Protein AF-A0A2V7PYE8-F1 (afdb_monomer)

Sequence (70 aa):
RVKKTPEAELNKTVKFFVAPKQMGDL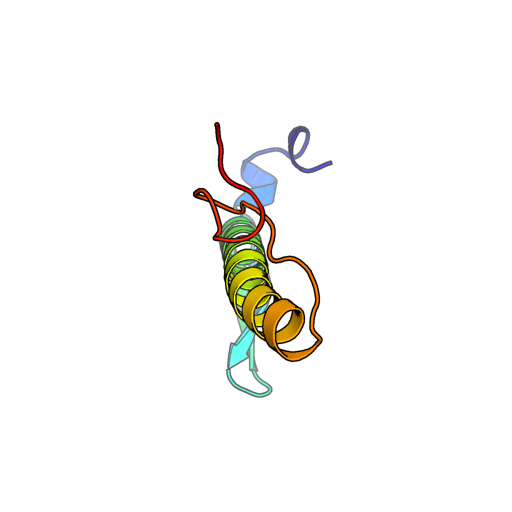RKMDVLWYMLMDSVHHRGQFSVYLRMADGKVPSIYGPSADEPWM

Mean predicted aligned error: 3.57 Å

Secondary structure (DSSP, 8-state):
-GGGS-HHHHSSEEEEEEETTEEEEEEHHHHHHHHHHHHHHHHHHHHHHHHHTTPPPP-SSS--SSS---

pLDDT: mean 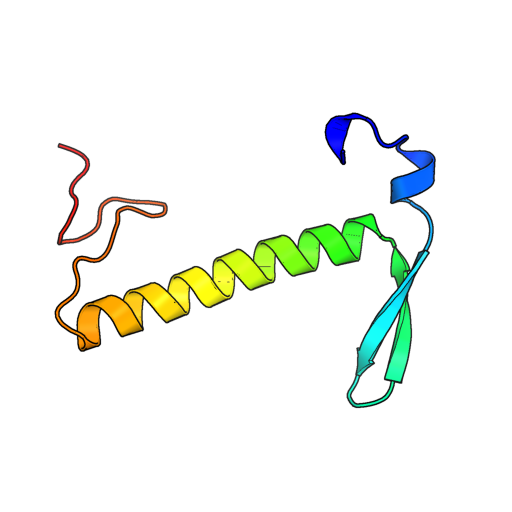95.69, std 3.69, range [78.38, 98.5]

Structure (mmCIF, N/CA/C/O backbone):
data_AF-A0A2V7PYE8-F1
#
_entry.id   AF-A0A2V7PYE8-F1
#
loop_
_atom_site.group_PDB
_atom_site.id
_atom_site.type_symbol
_atom_site.label_atom_id
_atom_site.label_alt_id
_atom_site.label_comp_id
_atom_site.label_asym_id
_atom_site.label_entity_id
_atom_site.label_seq_id
_atom_site.pdbx_PDB_ins_code
_atom_site.Cartn_x
_atom_site.Cartn_y
_atom_site.Cartn_z
_atom_site.occupancy
_atom_site.B_iso_or_equiv
_atom_site.auth_seq_id
_atom_site.auth_comp_id
_atom_site.auth_asym_id
_atom_site.auth_atom_id
_atom_site.pdbx_PDB_model_num
ATOM 1 N N . ARG A 1 1 ? -6.300 13.206 11.635 1.00 79.25 1 ARG A N 1
ATOM 2 C CA . ARG A 1 1 ? -7.198 12.552 12.619 1.00 79.25 1 ARG A CA 1
ATOM 3 C C . ARG A 1 1 ? -6.461 11.436 13.368 1.00 79.25 1 ARG A C 1
ATOM 5 O O . ARG A 1 1 ? -6.308 11.604 14.562 1.00 79.25 1 ARG A O 1
ATOM 12 N N . VAL A 1 2 ? -5.865 10.442 12.689 1.00 85.69 2 VAL A N 1
ATOM 13 C CA . VAL A 1 2 ? -5.079 9.342 13.312 1.00 85.69 2 VAL A CA 1
ATOM 14 C C . VAL A 1 2 ? -3.979 9.811 14.281 1.00 85.69 2 VAL A C 1
ATOM 16 O O . VAL A 1 2 ? -3.934 9.344 15.407 1.00 85.69 2 VAL A O 1
ATOM 19 N N . LYS A 1 3 ? -3.155 10.806 13.908 1.00 89.50 3 LYS A N 1
ATOM 20 C CA . LYS A 1 3 ? -2.096 11.363 14.787 1.00 89.50 3 LYS A CA 1
ATOM 21 C C . LYS A 1 3 ? -2.588 11.913 16.139 1.00 89.50 3 LYS A C 1
ATOM 23 O O . LYS A 1 3 ? -1.783 12.096 17.037 1.00 89.50 3 LYS A O 1
ATOM 28 N N . LYS A 1 4 ? -3.879 12.248 16.258 1.00 94.94 4 LYS A N 1
ATOM 29 C CA . LYS A 1 4 ? -4.489 12.793 17.484 1.00 94.94 4 LYS A CA 1
ATOM 30 C C . LYS A 1 4 ? -5.291 11.735 18.256 1.00 94.94 4 LYS A C 1
ATOM 32 O O . LYS A 1 4 ? -5.889 12.061 19.273 1.00 94.94 4 LYS A O 1
ATOM 37 N N . THR A 1 5 ? -5.373 10.506 17.747 1.00 93.50 5 THR A N 1
ATOM 38 C CA . THR A 1 5 ? -6.141 9.424 18.366 1.00 93.50 5 THR A CA 1
ATOM 39 C C . THR A 1 5 ? -5.321 8.805 19.503 1.00 93.50 5 THR A C 1
ATOM 41 O O . THR A 1 5 ? -4.190 8.398 19.247 1.00 93.50 5 THR A O 1
ATOM 44 N N . PRO A 1 6 ? -5.856 8.712 20.737 1.00 96.19 6 PRO A N 1
ATOM 45 C CA . PRO A 1 6 ? -5.163 8.049 21.840 1.00 96.19 6 PRO A CA 1
ATOM 46 C C . PRO A 1 6 ? -4.851 6.584 21.519 1.00 96.19 6 PRO A C 1
ATOM 48 O O . PRO A 1 6 ? -5.663 5.897 20.902 1.00 96.19 6 PRO A O 1
ATOM 51 N N . GLU A 1 7 ? -3.720 6.069 21.994 1.00 94.38 7 GLU A N 1
ATOM 52 C CA . GLU A 1 7 ? -3.312 4.680 21.740 1.00 94.38 7 GLU A CA 1
ATOM 53 C C . GLU A 1 7 ? -4.333 3.655 22.262 1.00 94.38 7 GLU A C 1
ATOM 55 O O . GLU A 1 7 ? -4.645 2.673 21.586 1.00 94.38 7 GLU A O 1
ATOM 60 N N . ALA A 1 8 ? -4.950 3.931 23.415 1.00 96.69 8 ALA A N 1
ATOM 61 C CA . ALA A 1 8 ? -6.035 3.114 23.952 1.00 96.69 8 ALA A CA 1
ATOM 62 C C . ALA A 1 8 ? -7.213 2.976 22.969 1.00 96.69 8 ALA A C 1
ATOM 64 O O . ALA A 1 8 ? -7.820 1.912 22.882 1.00 96.69 8 ALA A O 1
ATOM 65 N N . GLU A 1 9 ? -7.515 4.015 22.180 1.00 95.88 9 GLU A N 1
ATOM 66 C CA . GLU A 1 9 ? -8.566 3.944 21.161 1.00 95.88 9 GLU A CA 1
ATOM 67 C C . GLU A 1 9 ? -8.179 3.065 19.976 1.00 95.88 9 GLU A C 1
ATOM 69 O O . GLU A 1 9 ? -9.069 2.427 19.412 1.00 95.88 9 GLU A O 1
ATOM 74 N N . LEU A 1 10 ? -6.894 3.022 19.606 1.00 94.69 10 LEU A N 1
ATOM 75 C CA . LEU A 1 10 ? -6.365 2.198 18.510 1.00 94.69 10 LEU A CA 1
ATOM 76 C C . LEU A 1 10 ? -6.296 0.708 18.879 1.00 94.69 10 LEU A C 1
ATOM 78 O O . LEU A 1 10 ? -6.414 -0.146 17.999 1.00 94.69 10 LEU A O 1
ATOM 82 N N . ASN A 1 11 ? -6.160 0.400 20.171 1.00 96.69 11 ASN A N 1
ATOM 83 C CA . ASN A 1 11 ? -6.157 -0.968 20.694 1.00 96.69 11 ASN A CA 1
ATOM 84 C C . ASN A 1 11 ? -7.564 -1.556 20.911 1.00 96.69 11 ASN A C 1
ATOM 86 O O . ASN A 1 11 ? -7.689 -2.760 21.132 1.00 96.69 11 ASN A O 1
ATOM 90 N N . LYS A 1 12 ? -8.632 -0.750 20.818 1.00 98.12 12 LYS A N 1
ATOM 91 C CA . LYS A 1 12 ? -10.013 -1.266 20.821 1.00 98.12 12 LYS A CA 1
ATOM 92 C C . LYS A 1 12 ? -10.302 -2.087 19.566 1.00 98.12 12 LYS A C 1
ATOM 94 O O . LYS A 1 12 ? -9.683 -1.888 18.519 1.00 98.12 12 LYS A O 1
ATOM 99 N N . THR A 1 13 ? -11.295 -2.964 19.659 1.00 98.25 13 THR A N 1
ATOM 100 C CA . THR A 1 13 ? -11.752 -3.774 18.531 1.00 98.25 13 THR A CA 1
ATOM 101 C C . THR A 1 13 ? -12.782 -3.050 17.661 1.00 98.25 13 THR A C 1
ATOM 103 O O . THR A 1 13 ? -13.431 -2.084 18.074 1.00 98.25 13 THR A O 1
ATOM 106 N N . VAL A 1 14 ? -12.900 -3.513 16.421 1.00 97.62 14 VAL A N 1
ATOM 107 C CA . VAL A 1 14 ? -13.930 -3.161 15.446 1.00 97.62 14 VAL A CA 1
ATOM 108 C C . VAL A 1 14 ? -14.367 -4.435 14.723 1.00 97.62 14 VAL A C 1
ATOM 110 O O . VAL A 1 14 ? -13.561 -5.341 14.510 1.00 97.62 14 VAL A O 1
ATOM 113 N N . LYS A 1 15 ? -15.645 -4.509 14.341 1.00 98.06 15 LYS A N 1
ATOM 114 C CA . LYS A 1 15 ? -16.154 -5.601 13.510 1.00 98.06 15 LYS A CA 1
ATOM 115 C C . LYS A 1 15 ? -15.597 -5.459 12.093 1.00 98.06 15 LYS A C 1
ATOM 117 O O . LYS A 1 15 ? -15.823 -4.436 11.449 1.00 98.06 15 LYS A O 1
ATOM 122 N N . PHE A 1 16 ? -14.915 -6.485 11.602 1.00 97.44 16 PHE A N 1
ATOM 123 C CA . PHE A 1 16 ? -14.382 -6.536 10.240 1.00 97.44 16 PHE A CA 1
ATOM 124 C C . PHE A 1 16 ? -14.534 -7.942 9.646 1.00 97.44 16 PHE A C 1
ATOM 126 O O . PHE A 1 16 ? -14.721 -8.910 10.385 1.00 97.44 16 PHE A O 1
ATOM 133 N N . PHE A 1 17 ? -14.490 -8.063 8.318 1.00 95.75 17 PHE A N 1
ATOM 134 C CA . PHE A 1 17 ? -14.612 -9.357 7.648 1.00 95.75 17 PHE A CA 1
ATOM 135 C C . PHE A 1 17 ? -13.388 -10.233 7.936 1.00 95.75 17 PHE A C 1
ATOM 137 O O . PHE A 1 17 ? -12.258 -9.816 7.696 1.00 95.75 17 PHE A O 1
ATOM 144 N N . VAL A 1 18 ? -13.624 -11.450 8.426 1.00 95.12 18 VAL A N 1
ATOM 145 C CA . VAL A 1 18 ? -12.573 -12.461 8.678 1.00 95.12 18 VAL A CA 1
ATOM 146 C C . VAL A 1 18 ? -12.697 -13.675 7.757 1.00 95.12 18 VAL A C 1
ATOM 148 O O . VAL A 1 18 ? -11.746 -14.432 7.601 1.00 95.12 18 VAL A O 1
ATOM 151 N N . ALA A 1 19 ? -13.866 -13.853 7.138 1.00 94.94 19 ALA A N 1
ATOM 152 C CA . ALA A 1 19 ? -14.145 -14.860 6.121 1.00 94.94 19 ALA A CA 1
ATOM 153 C C . ALA A 1 19 ? -15.356 -14.410 5.273 1.00 94.94 19 ALA A C 1
ATOM 155 O O . ALA A 1 19 ? -16.038 -13.441 5.642 1.00 94.94 19 ALA A O 1
ATOM 156 N N . PRO A 1 20 ? -15.665 -15.082 4.147 1.00 96.31 20 PRO A N 1
ATOM 157 C CA . PRO A 1 20 ? -16.842 -14.763 3.345 1.00 96.31 20 PRO A CA 1
ATOM 158 C C . PRO A 1 20 ? -18.116 -14.739 4.197 1.00 96.31 20 PRO A C 1
ATOM 160 O O . PRO A 1 20 ? -18.468 -15.727 4.834 1.00 96.31 20 PRO A O 1
ATOM 163 N N . LYS A 1 21 ? -18.810 -13.594 4.201 1.00 94.50 21 LYS A N 1
ATOM 164 C CA . LYS A 1 21 ? -20.038 -13.348 4.984 1.00 94.50 21 LYS A CA 1
ATOM 165 C C . LYS A 1 21 ? -19.885 -13.495 6.511 1.00 94.50 21 LYS A C 1
ATOM 167 O O . LYS A 1 21 ? -20.895 -13.585 7.204 1.00 94.50 21 LYS A O 1
ATOM 172 N N . GLN A 1 22 ? -18.664 -13.470 7.051 1.00 97.38 22 GLN A N 1
ATOM 173 C CA . GLN A 1 22 ? -18.408 -13.590 8.489 1.00 97.38 22 GLN A CA 1
ATOM 174 C C . GLN A 1 22 ? -17.654 -12.372 9.029 1.00 97.38 22 GLN A C 1
ATOM 176 O O . GLN A 1 22 ? -16.562 -12.041 8.564 1.00 97.38 22 GLN A O 1
ATOM 181 N N . MET A 1 23 ? -18.224 -11.744 10.061 1.00 97.62 23 MET A N 1
ATOM 182 C CA . MET A 1 23 ? -17.610 -10.635 10.795 1.00 97.62 23 MET A CA 1
ATOM 183 C C . MET A 1 23 ? -16.949 -11.143 12.080 1.00 97.62 23 MET A C 1
ATOM 185 O O . MET A 1 23 ? -17.547 -11.926 12.817 1.00 97.62 23 MET A O 1
ATOM 189 N N . GLY A 1 24 ? -15.744 -10.661 12.371 1.00 97.56 24 GLY A N 1
ATOM 190 C CA . GLY A 1 24 ? -15.016 -10.902 13.617 1.00 97.56 24 GLY A CA 1
ATOM 191 C C . GLY A 1 24 ? -14.585 -9.593 14.277 1.00 97.56 24 GLY A C 1
ATOM 192 O O . GLY A 1 24 ? -14.585 -8.542 13.638 1.00 97.56 24 GLY A O 1
ATOM 193 N N . ASP A 1 25 ? -14.242 -9.648 15.563 1.00 98.25 25 ASP A N 1
ATOM 194 C CA . ASP A 1 25 ? -13.628 -8.519 16.267 1.00 98.25 25 ASP A CA 1
ATOM 195 C C . ASP A 1 25 ? -12.122 -8.498 15.992 1.00 98.25 25 ASP A C 1
ATOM 197 O O . ASP A 1 25 ? -11.402 -9.400 16.412 1.00 98.25 25 ASP A O 1
ATOM 201 N N . LEU A 1 26 ? -11.644 -7.457 15.312 1.00 97.38 26 LEU A N 1
ATOM 202 C CA . LEU A 1 26 ? -10.217 -7.212 15.089 1.00 97.38 26 LEU A CA 1
ATOM 203 C C . LEU A 1 26 ? -9.807 -5.908 15.765 1.00 97.38 26 LEU A C 1
ATOM 205 O O . LEU A 1 26 ? -10.598 -4.965 15.825 1.00 97.38 26 LEU A O 1
ATOM 209 N N . ARG A 1 27 ? -8.568 -5.814 16.260 1.00 97.56 27 ARG A N 1
ATOM 210 C CA . ARG A 1 27 ? -8.028 -4.535 16.748 1.00 97.56 27 ARG A CA 1
ATOM 211 C C . ARG A 1 27 ? -8.058 -3.515 15.612 1.00 97.56 27 ARG A C 1
ATOM 213 O O . ARG A 1 27 ? -7.656 -3.818 14.489 1.00 97.56 27 ARG A O 1
ATOM 220 N N . LYS A 1 28 ? -8.468 -2.280 15.906 1.00 96.81 28 LYS A N 1
ATOM 221 C CA . LYS A 1 28 ? -8.496 -1.205 14.900 1.00 96.81 28 LYS A CA 1
ATOM 222 C C . LYS A 1 28 ? -7.125 -0.990 14.262 1.00 96.81 28 LYS A C 1
ATOM 224 O O . LYS A 1 28 ? -7.060 -0.781 13.056 1.00 96.81 28 LYS A O 1
ATOM 229 N N . MET A 1 29 ? -6.045 -1.058 15.044 1.00 96.00 29 MET A N 1
ATOM 230 C CA . MET A 1 29 ? -4.686 -0.901 14.515 1.00 96.00 29 MET A CA 1
ATOM 231 C C . MET A 1 29 ? -4.328 -1.977 13.482 1.00 96.00 29 MET A C 1
ATOM 233 O O . MET A 1 29 ? -3.713 -1.665 12.465 1.00 96.00 29 MET A O 1
ATOM 237 N N . ASP A 1 30 ? -4.768 -3.215 13.698 1.00 97.06 30 ASP A N 1
ATOM 238 C CA . ASP A 1 30 ? -4.473 -4.331 12.797 1.00 97.06 30 ASP A CA 1
ATOM 239 C C . ASP A 1 30 ? -5.267 -4.179 11.490 1.00 97.06 30 ASP A C 1
ATOM 241 O O . ASP A 1 30 ? -4.728 -4.393 10.406 1.00 97.06 30 ASP A O 1
ATOM 245 N N . VAL A 1 31 ? -6.516 -3.699 11.572 1.00 97.06 31 VAL A N 1
ATOM 246 C CA . VAL A 1 31 ? -7.322 -3.345 10.389 1.00 97.06 31 VAL A CA 1
ATOM 247 C C . VAL A 1 31 ? -6.690 -2.186 9.613 1.00 97.06 31 VAL A C 1
ATOM 249 O O . VAL A 1 31 ? -6.613 -2.244 8.390 1.00 97.06 31 VAL A O 1
ATOM 252 N N . LEU A 1 32 ? -6.201 -1.142 10.290 1.00 95.94 32 LEU A N 1
ATOM 253 C CA . LEU A 1 32 ? -5.516 -0.022 9.630 1.00 95.94 32 LEU A CA 1
ATOM 254 C C . LEU A 1 32 ? -4.231 -0.473 8.927 1.00 95.94 32 LEU A C 1
ATOM 256 O O . LEU A 1 32 ? -3.960 -0.034 7.809 1.00 95.94 32 LEU A O 1
ATOM 260 N N . TRP A 1 33 ? -3.459 -1.353 9.565 1.00 96.94 33 TRP A N 1
ATOM 261 C CA . TRP A 1 33 ? -2.266 -1.942 8.967 1.00 96.94 33 TRP A CA 1
ATOM 262 C C . TRP A 1 33 ? -2.607 -2.781 7.734 1.00 96.94 33 TRP A C 1
ATOM 264 O O . TRP A 1 33 ? -1.992 -2.610 6.682 1.00 96.94 33 TRP A O 1
ATOM 274 N N . TYR A 1 34 ? -3.636 -3.623 7.841 1.00 97.19 34 TYR A N 1
ATOM 275 C CA . TYR A 1 34 ? -4.153 -4.403 6.723 1.00 97.19 34 TYR A CA 1
ATOM 276 C C . TYR A 1 34 ? -4.578 -3.504 5.551 1.00 97.19 34 TYR A C 1
ATOM 278 O O . TYR A 1 34 ? -4.107 -3.708 4.439 1.00 97.19 34 TYR A O 1
ATOM 286 N N . MET A 1 35 ? -5.367 -2.452 5.795 1.00 96.81 35 MET A N 1
ATOM 287 C CA . MET A 1 35 ? -5.802 -1.499 4.759 1.00 96.81 35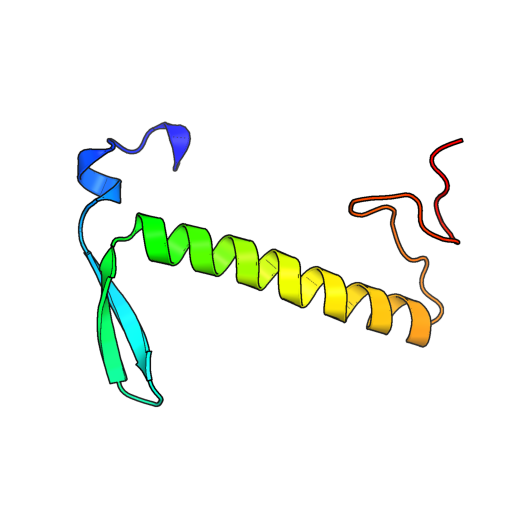 MET A CA 1
ATOM 288 C C . MET A 1 35 ? -4.635 -0.767 4.080 1.00 96.81 35 MET A C 1
ATOM 290 O O . MET A 1 35 ? -4.671 -0.511 2.874 1.00 96.81 35 MET A O 1
ATOM 294 N N . LEU A 1 36 ? -3.587 -0.427 4.838 1.00 97.38 36 LEU A N 1
ATOM 295 C CA . LEU A 1 36 ? -2.377 0.168 4.274 1.00 97.38 36 LEU A CA 1
ATOM 296 C C . LEU A 1 36 ? -1.669 -0.814 3.333 1.00 97.38 36 LEU A C 1
ATOM 298 O O . LEU A 1 36 ? -1.284 -0.428 2.229 1.00 97.38 36 LEU A O 1
ATOM 302 N N . MET A 1 37 ? -1.511 -2.068 3.755 1.00 98.25 37 MET A N 1
ATOM 303 C CA . MET A 1 37 ? -0.847 -3.094 2.947 1.00 98.25 37 MET A CA 1
ATOM 304 C C . MET A 1 37 ? -1.676 -3.514 1.732 1.00 98.25 37 MET A C 1
ATOM 306 O O . MET A 1 37 ? -1.111 -3.726 0.664 1.00 98.25 37 MET A O 1
ATOM 310 N N . ASP A 1 38 ? -2.999 -3.535 1.855 1.00 98.00 38 ASP A N 1
ATOM 311 C CA . ASP A 1 38 ? -3.934 -3.740 0.748 1.00 98.00 38 ASP A CA 1
ATOM 312 C C . ASP A 1 38 ? -3.806 -2.625 -0.304 1.00 98.00 38 ASP A C 1
ATOM 314 O O . ASP A 1 38 ? -3.630 -2.885 -1.495 1.00 98.00 38 ASP A O 1
ATOM 318 N N . SER A 1 39 ? -3.734 -1.366 0.144 1.00 98.25 39 SER A N 1
ATOM 319 C CA . SER A 1 39 ? -3.489 -0.220 -0.744 1.00 98.25 39 SER A CA 1
ATOM 320 C C . SER A 1 39 ? -2.138 -0.321 -1.460 1.00 98.25 39 SER A C 1
ATOM 322 O O . SER A 1 39 ? -2.024 0.004 -2.642 1.00 98.25 39 SER A O 1
ATOM 324 N N . VAL A 1 40 ? -1.097 -0.774 -0.756 1.00 98.12 40 VAL A N 1
ATOM 325 C CA . VAL A 1 40 ? 0.231 -1.034 -1.332 1.00 98.12 40 VAL A CA 1
ATOM 326 C C . VAL A 1 40 ? 0.175 -2.150 -2.378 1.00 98.12 40 VAL A C 1
ATOM 328 O O . VAL A 1 40 ? 0.714 -1.987 -3.475 1.00 98.12 40 VAL A O 1
ATOM 331 N N . HIS A 1 41 ? -0.502 -3.252 -2.061 1.00 98.31 41 HIS A N 1
ATOM 332 C CA . HIS A 1 41 ? -0.682 -4.399 -2.944 1.00 98.31 41 HIS A CA 1
ATOM 333 C C . HIS A 1 41 ? -1.393 -3.999 -4.243 1.00 98.31 41 HIS A C 1
ATOM 335 O O . HIS A 1 41 ? -0.870 -4.222 -5.339 1.00 98.31 41 HIS A O 1
ATOM 341 N N . HIS A 1 42 ? -2.539 -3.328 -4.130 1.00 98.50 42 HIS A N 1
ATOM 342 C CA . HIS A 1 42 ? -3.311 -2.888 -5.289 1.00 98.50 42 HIS A CA 1
ATOM 343 C C . HIS A 1 42 ? -2.626 -1.770 -6.075 1.00 98.50 42 HIS A C 1
ATOM 345 O O . HIS A 1 42 ? -2.758 -1.725 -7.296 1.00 98.50 42 HIS A O 1
ATOM 351 N N . ARG A 1 43 ? -1.814 -0.918 -5.436 1.00 97.94 43 ARG A N 1
ATOM 352 C CA . ARG A 1 43 ? -0.960 0.033 -6.165 1.00 97.94 43 ARG A CA 1
ATOM 353 C C . ARG A 1 43 ? 0.059 -0.681 -7.058 1.00 97.94 43 ARG A C 1
ATOM 355 O O . ARG A 1 43 ? 0.304 -0.223 -8.171 1.00 97.94 43 ARG A O 1
ATOM 362 N N . GLY A 1 44 ? 0.622 -1.799 -6.596 1.00 95.88 44 GLY A N 1
ATOM 363 C CA . GLY A 1 44 ? 1.494 -2.650 -7.411 1.00 95.88 44 GLY A CA 1
ATOM 364 C C . GLY A 1 44 ? 0.759 -3.302 -8.585 1.00 95.88 44 GLY A C 1
ATOM 365 O O . GLY A 1 44 ? 1.285 -3.345 -9.688 1.00 95.88 44 GLY A O 1
ATOM 366 N N . GLN A 1 45 ? -0.483 -3.752 -8.394 1.00 98.12 45 GLN A N 1
ATOM 367 C CA . GLN A 1 45 ? -1.302 -4.250 -9.511 1.00 98.12 45 GLN A CA 1
ATOM 368 C C . GLN A 1 45 ? -1.626 -3.138 -10.517 1.00 98.12 45 GLN A C 1
ATOM 370 O O . GLN A 1 45 ? -1.530 -3.333 -11.728 1.00 98.12 45 GLN A O 1
ATOM 375 N N . PHE A 1 46 ? -1.967 -1.949 -10.019 1.00 97.75 46 PHE A N 1
ATOM 376 C CA . PHE A 1 46 ? -2.317 -0.813 -10.860 1.00 97.75 46 PHE A CA 1
ATOM 377 C C . PHE A 1 46 ? -1.140 -0.332 -11.717 1.00 97.75 46 PHE A C 1
ATOM 379 O O . PHE A 1 46 ? -1.355 0.084 -12.851 1.00 97.75 46 PHE A O 1
ATOM 386 N N . SER A 1 47 ? 0.106 -0.443 -11.241 1.00 96.88 47 SER A N 1
ATOM 387 C CA . SER A 1 47 ? 1.273 -0.099 -12.065 1.00 96.88 47 SER A CA 1
ATOM 388 C C . SER A 1 47 ? 1.428 -1.009 -13.291 1.00 96.88 47 SER A C 1
ATOM 390 O O . SER A 1 47 ? 1.840 -0.537 -14.349 1.00 96.88 47 SER A O 1
ATOM 392 N N . VAL A 1 48 ? 1.023 -2.281 -13.199 1.00 96.69 48 VAL A N 1
ATOM 393 C CA . VAL A 1 48 ? 0.969 -3.192 -14.357 1.00 96.69 48 VAL A CA 1
ATOM 394 C C . VAL A 1 48 ? -0.103 -2.737 -15.347 1.00 96.69 48 VAL A C 1
ATOM 396 O O . VAL A 1 48 ? 0.132 -2.727 -16.554 1.00 96.69 48 VAL A O 1
ATOM 399 N N . TYR A 1 49 ? -1.264 -2.306 -14.848 1.00 98.19 49 TYR A N 1
ATOM 400 C CA . TYR A 1 49 ? -2.337 -1.774 -15.692 1.00 98.19 49 TYR A CA 1
ATOM 401 C C . TYR A 1 49 ? -1.944 -0.471 -16.385 1.00 98.19 49 TYR A C 1
ATOM 403 O O . TYR A 1 49 ? -2.239 -0.322 -17.567 1.00 98.19 49 TYR A O 1
ATOM 411 N N . LEU A 1 50 ? -1.221 0.424 -15.702 1.00 97.94 50 LEU A N 1
ATOM 412 C CA . LEU A 1 50 ? -0.655 1.619 -16.330 1.00 97.94 50 LEU A CA 1
ATOM 413 C C . LEU A 1 50 ? 0.216 1.240 -17.526 1.00 97.94 50 LEU A C 1
ATOM 415 O O . LEU A 1 50 ? -0.006 1.764 -18.611 1.00 97.94 50 LEU A O 1
ATOM 419 N N . ARG A 1 51 ? 1.132 0.279 -17.359 1.00 96.19 51 ARG A N 1
ATOM 420 C CA . ARG A 1 51 ? 1.992 -0.172 -18.460 1.00 96.19 51 ARG A CA 1
ATOM 421 C C . ARG A 1 51 ? 1.194 -0.750 -19.629 1.00 96.19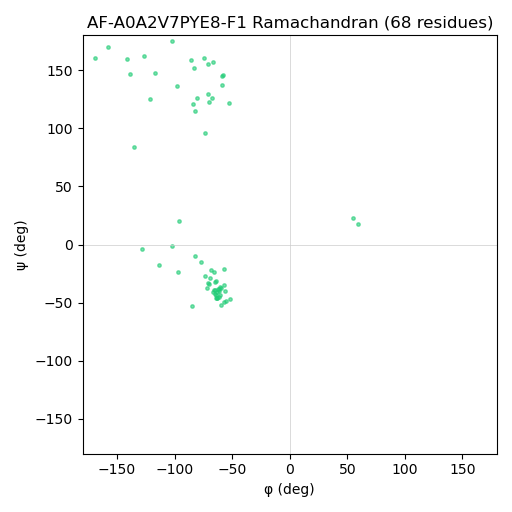 51 ARG A C 1
ATOM 423 O O . ARG A 1 51 ? 1.514 -0.452 -20.771 1.00 96.19 51 ARG A O 1
ATOM 430 N N . MET A 1 52 ? 0.183 -1.575 -19.359 1.00 97.69 52 MET A N 1
ATOM 431 C CA . MET A 1 52 ? -0.653 -2.165 -20.416 1.00 97.69 52 MET A CA 1
ATOM 432 C C . MET A 1 52 ? -1.531 -1.141 -21.141 1.00 97.69 52 MET A C 1
ATOM 434 O O . MET A 1 52 ? -1.961 -1.400 -22.259 1.00 97.69 52 MET A O 1
ATOM 438 N N . ALA A 1 53 ? -1.803 -0.000 -20.511 1.00 98.19 53 ALA A N 1
ATOM 439 C CA . ALA A 1 53 ? -2.553 1.107 -21.089 1.00 98.19 53 ALA A CA 1
ATOM 440 C C . ALA A 1 53 ? -1.640 2.199 -21.683 1.00 98.19 53 ALA A C 1
ATOM 442 O O . ALA A 1 53 ? -2.071 3.345 -21.801 1.00 98.19 53 ALA A O 1
ATOM 443 N N . ASP A 1 54 ? -0.377 1.871 -21.987 1.00 97.69 54 ASP A N 1
ATOM 444 C CA . ASP A 1 54 ? 0.653 2.797 -22.489 1.00 97.69 54 ASP A CA 1
ATOM 445 C C . ASP A 1 54 ? 0.892 4.032 -21.589 1.00 97.69 54 ASP A C 1
ATOM 447 O O . ASP A 1 54 ? 1.401 5.072 -22.016 1.00 97.69 54 ASP A O 1
ATOM 451 N N . GLY A 1 55 ? 0.541 3.924 -20.306 1.00 96.81 55 GLY A N 1
ATOM 452 C CA . GLY A 1 55 ? 0.814 4.917 -19.278 1.00 96.81 55 GLY A CA 1
ATOM 453 C C . GLY A 1 55 ? 2.227 4.787 -18.705 1.00 96.81 55 GLY A C 1
ATOM 454 O O . GLY A 1 55 ? 2.797 3.697 -18.625 1.00 96.81 55 GLY A O 1
ATOM 455 N N . LYS A 1 56 ? 2.784 5.911 -18.238 1.00 97.19 56 LYS A N 1
ATOM 456 C CA . LYS A 1 56 ? 4.082 5.930 -17.548 1.00 97.19 56 LYS A CA 1
ATOM 457 C C . LYS A 1 56 ? 3.965 5.294 -16.165 1.00 97.19 56 LYS A C 1
ATOM 459 O O . LYS A 1 56 ? 3.100 5.676 -15.374 1.00 97.19 56 LYS A O 1
ATOM 464 N N . VAL A 1 57 ? 4.850 4.349 -15.860 1.00 97.50 57 VAL A N 1
ATOM 465 C CA . VAL A 1 57 ? 4.908 3.713 -14.542 1.00 97.50 57 VAL A CA 1
ATOM 466 C C . VAL A 1 57 ? 5.732 4.594 -13.601 1.00 97.50 57 VAL A C 1
ATOM 468 O O . VAL A 1 57 ? 6.908 4.817 -13.880 1.00 97.50 57 VAL A O 1
ATOM 471 N N . PRO A 1 58 ? 5.183 5.067 -12.472 1.00 96.44 58 PRO A N 1
ATOM 472 C CA . PRO A 1 58 ? 5.931 5.945 -11.583 1.00 96.44 58 PRO A CA 1
ATOM 473 C C . PRO A 1 58 ? 7.003 5.198 -10.782 1.00 96.44 58 PRO A C 1
ATOM 475 O O . PRO A 1 58 ? 6.914 3.983 -10.560 1.00 96.44 58 PRO A O 1
ATOM 478 N N . SER A 1 59 ? 7.977 5.941 -10.263 1.00 96.00 59 SER A N 1
ATOM 479 C CA . SER A 1 59 ? 8.918 5.436 -9.259 1.00 96.00 59 SER A CA 1
ATOM 480 C C . SER A 1 59 ? 8.226 5.302 -7.888 1.00 96.00 59 SER A C 1
ATOM 482 O O . SER A 1 59 ? 8.138 6.264 -7.124 1.00 96.00 59 SER A O 1
ATOM 484 N N . ILE A 1 60 ? 7.737 4.103 -7.545 1.00 94.19 60 ILE A N 1
ATOM 485 C CA . ILE A 1 60 ? 6.953 3.870 -6.310 1.00 94.19 60 ILE A CA 1
ATO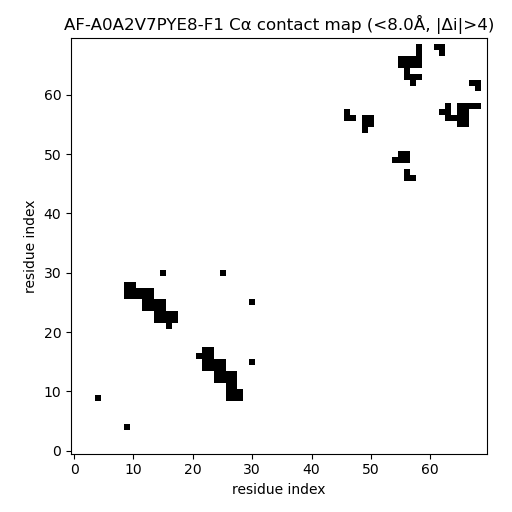M 486 C C . ILE A 1 60 ? 7.845 3.614 -5.081 1.00 94.19 60 ILE A C 1
ATOM 488 O O . ILE A 1 60 ? 7.674 4.254 -4.047 1.00 94.19 60 ILE A O 1
ATOM 492 N N . TYR A 1 61 ? 8.769 2.654 -5.176 1.00 91.75 61 TYR A N 1
ATOM 493 C CA . TYR A 1 61 ? 9.715 2.273 -4.103 1.00 91.75 61 TYR A CA 1
ATOM 494 C C . TYR A 1 61 ? 11.174 2.257 -4.570 1.00 91.75 61 TYR A C 1
ATOM 496 O O . TYR A 1 61 ? 12.087 1.963 -3.805 1.00 91.75 61 TYR A O 1
ATOM 504 N N . GLY A 1 62 ? 11.359 2.511 -5.855 1.00 93.19 62 GLY A N 1
ATOM 505 C CA . GLY A 1 62 ? 12.544 2.271 -6.655 1.00 93.19 62 GLY A CA 1
ATOM 506 C C . GLY A 1 62 ? 12.339 2.973 -7.994 1.00 93.19 62 GLY A C 1
ATOM 507 O O . GLY A 1 62 ? 11.180 3.244 -8.340 1.00 93.19 62 GLY A O 1
ATOM 508 N N . PRO A 1 63 ? 13.413 3.244 -8.749 1.00 95.69 63 PRO A N 1
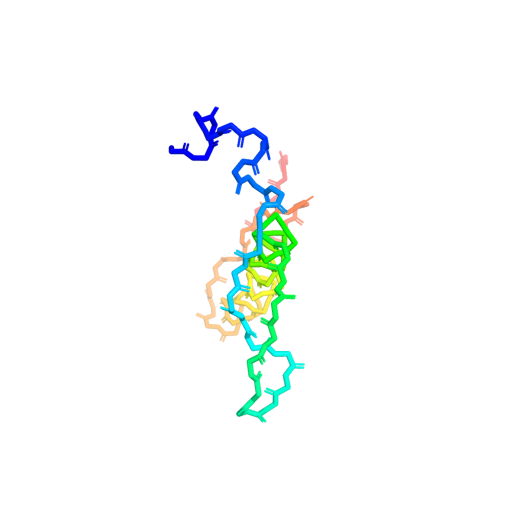ATOM 509 C CA . PRO A 1 63 ? 13.268 3.767 -10.096 1.00 95.69 63 PRO A CA 1
ATOM 510 C C . PRO A 1 63 ? 12.442 2.792 -10.943 1.00 95.69 63 PRO A C 1
ATOM 512 O O . PRO A 1 63 ? 12.524 1.571 -10.772 1.00 95.69 63 PRO A O 1
ATOM 515 N N . SER A 1 64 ? 11.646 3.333 -11.858 1.00 95.38 64 SER A N 1
ATOM 516 C CA . SER A 1 64 ? 11.012 2.547 -12.916 1.00 95.38 64 SER A CA 1
ATOM 517 C C . SER A 1 64 ? 11.777 2.752 -14.231 1.00 95.38 64 SER A C 1
ATOM 519 O O . SER A 1 64 ? 12.695 3.567 -14.309 1.00 95.38 64 SER A O 1
ATOM 521 N N . ALA A 1 65 ? 11.392 2.033 -15.288 1.00 93.69 65 ALA A N 1
ATOM 522 C CA . ALA A 1 65 ? 11.924 2.308 -16.625 1.00 93.69 65 ALA A CA 1
ATOM 523 C C . ALA A 1 65 ? 11.497 3.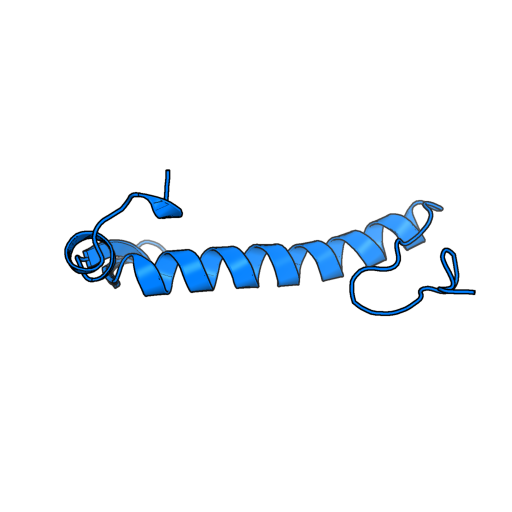690 -17.166 1.00 93.69 65 ALA A C 1
ATOM 525 O O . ALA A 1 65 ? 12.174 4.235 -18.030 1.00 93.69 65 ALA A O 1
ATOM 526 N N . ASP A 1 66 ? 10.383 4.238 -16.666 1.00 95.94 66 ASP A N 1
ATOM 527 C CA . ASP A 1 66 ? 9.794 5.496 -17.140 1.00 95.94 66 ASP A CA 1
ATOM 528 C C . ASP A 1 66 ? 10.202 6.703 -16.271 1.00 95.94 66 ASP A C 1
ATOM 530 O O . ASP A 1 66 ? 10.183 7.840 -16.741 1.00 95.94 66 ASP A O 1
ATOM 534 N N . GLU A 1 67 ? 10.576 6.458 -15.010 1.00 95.12 67 GLU A N 1
ATOM 535 C CA . GLU A 1 67 ? 10.996 7.457 -14.022 1.00 95.12 67 GLU A CA 1
ATOM 536 C C . GLU A 1 67 ? 12.249 6.971 -13.265 1.00 95.12 67 GLU A C 1
ATOM 538 O O . GLU A 1 67 ? 12.142 6.384 -12.177 1.00 95.12 67 GLU A O 1
ATOM 543 N N . PRO A 1 68 ? 13.453 7.181 -13.830 1.00 92.88 68 PRO A N 1
ATOM 544 C CA . PRO A 1 68 ? 14.707 6.947 -13.124 1.00 92.88 68 PRO A CA 1
ATOM 545 C C . PRO A 1 68 ? 14.930 8.009 -12.033 1.00 92.88 68 PRO A C 1
ATOM 547 O O . PRO A 1 68 ? 14.406 9.117 -12.101 1.00 92.88 68 PRO A O 1
ATOM 550 N N . TRP A 1 69 ? 15.714 7.682 -11.001 1.00 89.06 69 TRP A N 1
ATOM 551 C CA . TRP A 1 69 ? 16.054 8.628 -9.922 1.00 89.06 69 TRP A CA 1
ATOM 552 C C . TRP A 1 69 ? 17.124 9.659 -10.299 1.00 89.06 69 TRP A C 1
ATOM 554 O O . TRP A 1 69 ? 17.296 10.638 -9.574 1.00 89.06 69 TRP A O 1
ATOM 564 N N . MET A 1 70 ? 17.849 9.421 -11.393 1.00 78.38 70 MET A N 1
ATOM 565 C CA . MET A 1 70 ? 18.898 10.283 -11.938 1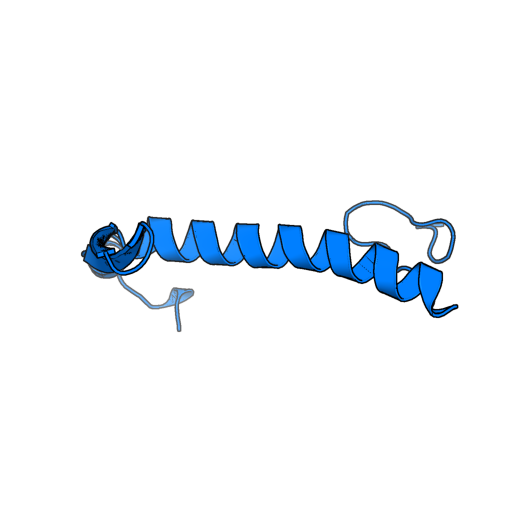.00 78.38 70 MET A CA 1
ATOM 566 C C . MET A 1 70 ? 18.656 10.510 -13.421 1.00 78.38 70 MET A C 1
ATOM 568 O O . MET A 1 70 ? 18.328 9.510 -14.102 1.00 78.38 70 MET A O 1
#

Solvent-accessible surface area (backbone atoms only — not comparable to full-atom values): 4239 Å² total; per-residue (Å²): 112,73,94,76,54,57,68,74,66,38,66,37,68,40,82,39,79,77,50,92,98,35,76,38,79,37,40,40,51,59,53,52,51,49,53,52,51,49,52,53,52,52,49,57,54,47,42,54,52,31,48,78,68,78,38,79,35,70,52,81,93,51,64,33,98,71,33,58,91,118

Radius of gyration: 17.5 Å; Cα contacts (8 Å, |Δi|>4): 58; chains: 1; bounding box: 39×28×46 Å

Foldseek 3Di:
DVVPDDPVQQ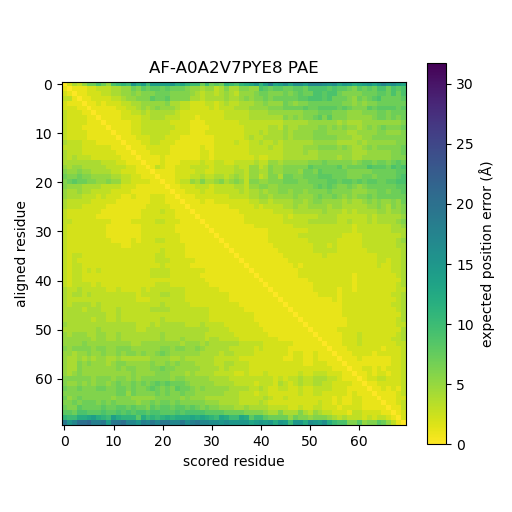QFWDWDDPDVVDTDTDRNVVVVVVVVVVVVVVLVVVLVVCVVVVHARCQDPAADPRGHPD